Protein AF-A0A316TT87-F1 (afdb_monomer_lite)

Sequence (163 aa):
MKNRELDLHKSSETLHILIHDISGIRYVSDWAEAACVSPEWLRKKMNQIYSKSPSRIIRDVRYKTIVALIMEKGIDISSIEVAIDSGVGTTSDSLYKFLKRYYGITFTELKEKLLKEKHIHDTIRLNELQKYTVFTEYGDIYTEIDDSLYLSNIFKSYLLMAD

Radius of gyration: 19.61 Å; chains: 1; bounding box: 64×29×44 Å

Organism: NCBI:txid2079485

Foldseek 3Di:
DVVVVVLVVLLVVLLVQCLVCLLVDQDLCSSCVSSVHDSVSNQVSCCVPVVDGPVVSSLVSLVVQLLVCLLVVPPPDDLQNSCNRSNQDRDSVSQQCSCCVPPVDHSVVSSVVSNVVSVVVVVVVVVVVVVVVVPDPDDDDDDDDPVVVVVVVVVVVVVVPPD

Structure (mmCIF, N/CA/C/O backbone):
data_AF-A0A316TT87-F1
#
_entry.id   AF-A0A316TT87-F1
#
loop_
_atom_site.group_PDB
_atom_site.id
_atom_site.type_symbol
_atom_site.label_atom_id
_atom_site.label_alt_id
_atom_site.label_comp_id
_atom_site.label_asym_id
_atom_site.label_entity_id
_atom_site.label_seq_id
_atom_site.pdbx_PDB_ins_code
_atom_site.Cartn_x
_atom_site.Cartn_y
_atom_site.Cartn_z
_atom_site.occupancy
_atom_site.B_iso_or_equiv
_atom_site.auth_seq_id
_atom_site.auth_comp_id
_atom_site.auth_asym_id
_atom_site.auth_atom_id
_atom_site.pdbx_PDB_model_num
ATOM 1 N N . MET A 1 1 ? 9.425 16.321 -29.161 1.00 55.03 1 MET A N 1
ATOM 2 C CA . MET A 1 1 ? 8.126 16.118 -28.478 1.00 55.03 1 MET A CA 1
ATOM 3 C C . MET A 1 1 ? 7.732 14.643 -28.388 1.00 55.03 1 MET A C 1
ATOM 5 O O . MET A 1 1 ? 7.509 14.203 -27.272 1.00 55.03 1 MET A O 1
ATOM 9 N N . LYS A 1 2 ?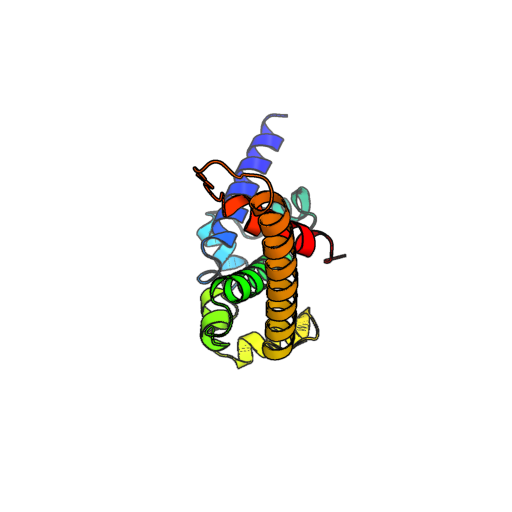 7.796 13.853 -29.474 1.00 61.94 2 LYS A N 1
ATOM 10 C CA . LYS A 1 2 ? 7.432 12.413 -29.493 1.00 61.94 2 LYS A CA 1
ATOM 11 C C . LYS A 1 2 ? 8.032 11.535 -28.373 1.00 61.94 2 LYS A C 1
ATOM 13 O O . LYS A 1 2 ? 7.321 10.732 -27.786 1.00 61.94 2 LYS A O 1
ATOM 18 N N . ASN A 1 3 ? 9.307 11.723 -28.015 1.00 67.38 3 ASN A N 1
ATOM 19 C CA . ASN A 1 3 ? 9.939 10.914 -26.956 1.00 67.38 3 ASN A CA 1
ATOM 20 C C . ASN A 1 3 ? 9.365 11.174 -25.552 1.00 67.38 3 ASN A C 1
ATOM 22 O O . ASN A 1 3 ? 9.345 10.267 -24.731 1.00 67.38 3 ASN A O 1
ATOM 26 N N . ARG A 1 4 ? 8.879 12.393 -25.272 1.00 72.31 4 ARG A N 1
ATOM 27 C CA . ARG A 1 4 ? 8.335 12.748 -23.951 1.00 72.31 4 ARG A CA 1
ATOM 28 C C . ARG A 1 4 ? 6.946 12.150 -23.733 1.00 72.31 4 ARG A C 1
ATOM 30 O O . ARG A 1 4 ? 6.653 11.707 -22.632 1.00 72.31 4 ARG A O 1
ATOM 37 N N . GLU A 1 5 ? 6.120 12.129 -24.775 1.00 75.75 5 GLU A N 1
ATOM 38 C CA . GLU A 1 5 ? 4.795 11.496 -24.745 1.00 75.75 5 GLU A CA 1
ATOM 39 C C . GLU A 1 5 ? 4.911 9.977 -24.596 1.00 75.75 5 GLU A C 1
ATOM 41 O O . GLU A 1 5 ? 4.227 9.393 -23.760 1.00 75.75 5 GLU A O 1
ATOM 46 N N . LEU A 1 6 ? 5.847 9.352 -25.320 1.00 76.50 6 LEU A N 1
ATOM 47 C CA . LEU A 1 6 ? 6.135 7.923 -25.184 1.00 76.50 6 LEU A CA 1
ATOM 48 C C . LEU A 1 6 ? 6.634 7.566 -23.774 1.00 76.50 6 LEU A C 1
ATOM 50 O O . LEU A 1 6 ? 6.190 6.584 -23.182 1.00 76.50 6 LEU A O 1
ATOM 54 N N . ASP A 1 7 ? 7.529 8.383 -23.213 1.00 77.12 7 ASP A N 1
ATOM 55 C CA . ASP A 1 7 ? 8.017 8.208 -21.843 1.00 77.12 7 ASP A CA 1
ATOM 56 C C . ASP A 1 7 ? 6.897 8.357 -20.802 1.00 77.12 7 ASP A C 1
ATOM 58 O O . ASP A 1 7 ? 6.880 7.627 -19.808 1.00 77.12 7 ASP A O 1
ATOM 62 N N . LEU A 1 8 ? 5.964 9.288 -21.021 1.00 79.50 8 LEU A N 1
ATOM 63 C CA . LEU A 1 8 ? 4.812 9.488 -20.145 1.00 79.50 8 LEU A CA 1
ATOM 64 C C . LEU A 1 8 ? 3.861 8.290 -20.202 1.00 79.50 8 LEU A C 1
ATOM 66 O O . LEU A 1 8 ? 3.477 7.787 -19.149 1.00 79.50 8 LEU A O 1
ATOM 70 N N . HIS A 1 9 ? 3.545 7.803 -21.404 1.00 81.38 9 HIS A N 1
ATOM 71 C CA . HIS A 1 9 ? 2.706 6.621 -21.601 1.00 81.38 9 HIS A CA 1
ATOM 72 C C . HIS A 1 9 ? 3.286 5.409 -20.871 1.00 81.38 9 HIS A C 1
ATOM 74 O O . HIS A 1 9 ? 2.638 4.846 -19.993 1.00 81.38 9 HIS A O 1
ATOM 80 N N . LYS A 1 10 ? 4.559 5.088 -21.133 1.00 85.31 10 LYS A N 1
ATOM 81 C CA . LYS A 1 10 ? 5.232 3.948 -20.501 1.00 85.31 10 LYS A CA 1
ATOM 82 C C . LYS A 1 10 ? 5.303 4.072 -18.977 1.00 85.31 10 LYS A C 1
ATOM 84 O O . LYS A 1 10 ? 5.166 3.083 -18.260 1.00 85.31 10 LYS A O 1
ATOM 89 N N . SER A 1 11 ? 5.515 5.281 -18.459 1.00 81.19 11 SER A N 1
ATOM 90 C CA . SER A 1 11 ? 5.528 5.515 -17.008 1.00 81.19 11 SER A CA 1
ATOM 91 C C . SER A 1 11 ? 4.137 5.373 -16.390 1.00 81.19 11 SER A C 1
ATOM 93 O O . SER A 1 11 ? 4.019 4.839 -15.289 1.00 81.19 11 SER A O 1
ATOM 95 N N . SER A 1 12 ? 3.091 5.780 -17.112 1.00 83.12 12 SER A N 1
ATOM 96 C CA . SER A 1 12 ? 1.700 5.579 -16.708 1.00 83.12 12 SER A CA 1
ATOM 97 C C . SER A 1 12 ? 1.333 4.096 -16.671 1.00 83.12 12 SER A C 1
ATOM 99 O O . SER A 1 12 ? 0.777 3.638 -15.679 1.00 83.12 12 SER A O 1
ATOM 101 N N . GLU A 1 13 ? 1.703 3.323 -17.694 1.00 86.38 13 GLU A N 1
ATOM 102 C CA . GLU A 1 13 ? 1.514 1.863 -17.716 1.00 86.38 13 GLU A CA 1
ATOM 103 C C . GLU A 1 13 ? 2.256 1.188 -16.558 1.00 86.38 13 GLU A C 1
ATOM 105 O O . GLU A 1 13 ? 1.705 0.351 -15.850 1.00 86.38 13 GLU A O 1
ATOM 110 N N . THR A 1 14 ? 3.492 1.617 -16.298 1.00 87.06 14 THR A N 1
ATOM 111 C CA . THR A 1 14 ? 4.292 1.116 -15.172 1.00 87.06 14 THR A CA 1
ATOM 112 C C . THR A 1 14 ? 3.608 1.385 -13.826 1.00 87.06 14 THR A C 1
ATOM 114 O O . THR A 1 14 ? 3.608 0.524 -12.946 1.00 87.06 14 THR A O 1
ATOM 117 N N . LEU A 1 15 ? 3.009 2.567 -13.645 1.00 86.56 15 LEU A N 1
ATOM 118 C CA . LEU A 1 15 ? 2.240 2.897 -12.444 1.00 86.56 15 LEU A CA 1
ATOM 119 C C . LEU A 1 15 ? 0.929 2.101 -12.362 1.00 86.56 15 LEU A C 1
ATOM 121 O O . LEU A 1 15 ? 0.545 1.683 -11.274 1.00 86.56 15 LEU A O 1
ATOM 125 N N . HIS A 1 16 ? 0.266 1.865 -13.493 1.00 85.94 16 HIS A N 1
ATOM 126 C CA . HIS A 1 16 ? -0.939 1.043 -13.561 1.00 85.94 16 HIS A CA 1
ATOM 127 C C . HIS A 1 16 ? -0.663 -0.385 -13.075 1.00 85.94 16 HIS A C 1
ATOM 129 O O . HIS A 1 16 ? -1.415 -0.904 -12.256 1.00 85.94 16 HIS A O 1
ATOM 135 N N . ILE A 1 17 ? 0.447 -0.996 -13.502 1.00 87.19 17 ILE A N 1
ATOM 136 C CA . ILE A 1 17 ? 0.875 -2.317 -13.010 1.00 87.19 17 ILE A CA 1
ATOM 137 C C . ILE A 1 17 ? 1.005 -2.305 -11.485 1.00 87.19 17 ILE A C 1
ATOM 139 O O . ILE A 1 17 ? 0.453 -3.172 -10.817 1.00 87.19 17 ILE A O 1
ATOM 143 N N . LEU A 1 18 ? 1.651 -1.279 -10.921 1.00 89.75 18 LEU A N 1
ATOM 144 C CA . LEU A 1 18 ? 1.791 -1.162 -9.471 1.00 89.75 18 LEU A CA 1
ATOM 145 C C . LEU A 1 18 ? 0.445 -1.083 -8.747 1.00 89.75 18 LEU A C 1
ATOM 147 O O . LEU A 1 18 ? 0.299 -1.681 -7.691 1.00 89.75 18 LEU A O 1
ATOM 151 N N . ILE A 1 19 ? -0.510 -0.316 -9.273 1.00 87.06 19 ILE A N 1
ATOM 152 C CA . ILE A 1 19 ? -1.821 -0.128 -8.637 1.00 87.06 19 ILE A CA 1
ATOM 153 C C . ILE A 1 19 ? -2.621 -1.433 -8.642 1.00 87.06 19 ILE A C 1
ATOM 155 O O . ILE A 1 19 ? -3.244 -1.762 -7.635 1.00 87.06 19 ILE A O 1
ATOM 159 N N . HIS A 1 20 ? -2.587 -2.172 -9.751 1.00 86.81 20 HIS A N 1
ATOM 160 C CA . HIS A 1 20 ? -3.375 -3.392 -9.918 1.00 86.81 20 HIS A CA 1
ATOM 161 C C . HIS A 1 20 ? -2.736 -4.638 -9.294 1.00 86.81 20 HIS A C 1
ATOM 163 O O . HIS A 1 20 ? -3.464 -5.567 -8.961 1.00 86.81 20 HIS A O 1
ATOM 169 N N . ASP A 1 21 ? -1.416 -4.647 -9.097 1.00 92.56 21 ASP A N 1
ATOM 170 C CA . ASP A 1 21 ? -0.671 -5.790 -8.546 1.00 92.56 21 ASP A CA 1
ATOM 171 C C . ASP A 1 21 ? 0.079 -5.445 -7.244 1.00 92.56 21 ASP A C 1
ATOM 173 O O . ASP A 1 21 ? 1.109 -6.026 -6.894 1.00 92.56 21 ASP A O 1
ATOM 177 N N . ILE A 1 22 ? -0.414 -4.453 -6.492 1.00 93.19 22 ILE A N 1
ATOM 178 C CA . ILE A 1 22 ? 0.273 -3.962 -5.288 1.00 93.19 22 ILE A CA 1
ATOM 179 C C . ILE A 1 22 ? 0.483 -5.053 -4.226 1.00 93.19 22 ILE A C 1
ATOM 181 O O . ILE A 1 22 ? 1.469 -5.002 -3.489 1.00 93.19 22 ILE A O 1
ATOM 185 N N . SER A 1 23 ? -0.414 -6.041 -4.152 1.00 93.62 23 SER A N 1
ATOM 186 C CA . SER A 1 23 ? -0.327 -7.169 -3.218 1.00 93.62 23 SER A CA 1
ATOM 187 C C . SER A 1 23 ? 0.854 -8.098 -3.531 1.00 93.62 23 SER A C 1
ATOM 189 O O . SER A 1 23 ? 1.477 -8.628 -2.605 1.00 93.62 23 SER A O 1
ATOM 191 N N . GLY A 1 24 ? 1.206 -8.246 -4.813 1.00 93.50 24 GLY A N 1
ATOM 192 C CA . GLY A 1 24 ? 2.354 -9.020 -5.289 1.00 93.50 24 GLY A CA 1
ATOM 193 C C . GLY A 1 24 ? 3.686 -8.267 -5.208 1.00 93.50 24 GLY A C 1
ATOM 194 O O . GLY A 1 24 ? 4.739 -8.880 -5.030 1.00 93.50 24 GLY A O 1
ATOM 195 N N . ILE A 1 25 ? 3.659 -6.934 -5.267 1.00 94.12 25 ILE A N 1
ATOM 196 C CA . ILE A 1 25 ? 4.860 -6.093 -5.341 1.00 94.12 25 ILE A CA 1
ATOM 197 C C . ILE A 1 25 ? 5.348 -5.695 -3.939 1.00 94.12 25 ILE A C 1
ATOM 199 O O . ILE A 1 25 ? 4.822 -4.777 -3.295 1.00 94.12 25 ILE A O 1
ATOM 203 N N . ARG A 1 26 ? 6.424 -6.334 -3.455 1.00 91.00 26 ARG A N 1
ATOM 204 C CA . ARG A 1 26 ? 7.007 -6.044 -2.129 1.00 91.00 26 ARG A CA 1
ATOM 205 C C . ARG A 1 26 ? 8.074 -4.961 -2.181 1.00 91.00 26 ARG A C 1
ATOM 207 O O . ARG A 1 26 ? 8.116 -4.103 -1.288 1.00 91.00 26 ARG A O 1
ATOM 214 N N . TYR A 1 27 ? 8.896 -4.971 -3.221 1.00 93.31 27 TYR A N 1
ATOM 215 C CA . TYR A 1 27 ? 10.050 -4.097 -3.384 1.00 93.31 27 TYR A CA 1
ATOM 216 C C . TYR A 1 27 ? 10.055 -3.385 -4.741 1.00 93.31 27 TYR A C 1
ATOM 218 O O . TYR A 1 27 ? 9.318 -3.714 -5.665 1.00 93.31 27 TYR A O 1
ATOM 226 N N . VAL A 1 28 ? 10.929 -2.382 -4.868 1.00 95.50 28 VAL A N 1
ATOM 227 C CA . VAL A 1 28 ? 11.131 -1.649 -6.131 1.00 95.50 28 VAL A CA 1
ATOM 228 C C . VAL A 1 28 ? 11.667 -2.569 -7.237 1.00 95.50 28 VAL A C 1
ATOM 230 O O . VAL A 1 28 ? 11.379 -2.328 -8.404 1.00 95.50 28 VAL A O 1
ATOM 233 N N . SER A 1 29 ? 12.427 -3.611 -6.881 1.00 96.44 29 SER A N 1
ATOM 234 C CA . SER A 1 29 ? 12.881 -4.650 -7.814 1.00 96.44 29 SER A CA 1
ATOM 235 C C . SER A 1 29 ? 11.709 -5.381 -8.452 1.00 96.44 29 SER A C 1
ATOM 237 O O . SER A 1 29 ? 11.654 -5.462 -9.671 1.00 96.44 29 SER A O 1
ATOM 239 N N . ASP A 1 30 ? 10.756 -5.820 -7.635 1.00 96.44 30 ASP A N 1
ATOM 240 C CA . ASP A 1 30 ? 9.594 -6.596 -8.071 1.00 96.44 30 ASP A CA 1
ATOM 241 C C . ASP A 1 30 ? 8.717 -5.740 -8.988 1.00 96.44 30 ASP A C 1
ATOM 243 O O . ASP A 1 30 ? 8.245 -6.195 -10.023 1.00 96.44 30 ASP A O 1
ATOM 247 N N . TRP A 1 31 ? 8.575 -4.450 -8.659 1.00 96.94 31 TRP A N 1
ATOM 248 C CA . TRP A 1 31 ? 7.887 -3.502 -9.530 1.00 96.94 31 TRP A CA 1
ATOM 249 C C . TRP A 1 31 ? 8.597 -3.337 -10.882 1.00 96.94 31 TRP A C 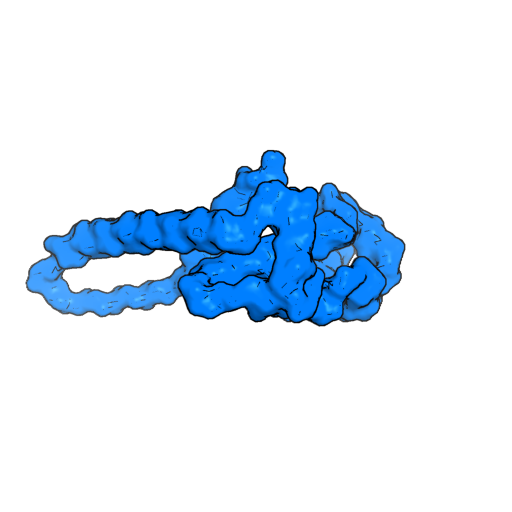1
ATOM 251 O O . TRP A 1 31 ? 7.955 -3.344 -11.931 1.00 96.94 31 TRP A O 1
ATOM 261 N N . ALA A 1 32 ? 9.923 -3.179 -10.873 1.00 96.75 32 ALA A N 1
ATOM 262 C CA . ALA A 1 32 ? 10.700 -3.033 -12.100 1.00 96.75 32 ALA A CA 1
ATOM 263 C C . ALA A 1 32 ? 10.604 -4.290 -12.981 1.00 96.75 32 ALA A C 1
ATOM 265 O O . ALA A 1 32 ? 10.440 -4.174 -14.196 1.00 96.75 32 ALA A O 1
ATOM 266 N N . GLU A 1 33 ? 10.645 -5.470 -12.362 1.00 97.00 33 GLU A N 1
ATOM 267 C CA . GLU A 1 33 ? 10.467 -6.763 -13.018 1.00 97.00 33 GLU A CA 1
ATOM 268 C C . GLU A 1 33 ? 9.071 -6.895 -13.637 1.00 97.00 33 GLU A C 1
ATOM 270 O O . GLU A 1 33 ? 8.965 -7.107 -14.845 1.00 97.00 33 GLU A O 1
ATOM 275 N N . ALA A 1 34 ? 8.011 -6.658 -12.858 1.00 94.81 34 ALA A N 1
ATOM 276 C CA . ALA A 1 34 ? 6.627 -6.713 -13.332 1.00 94.81 34 ALA A CA 1
ATOM 277 C C . ALA A 1 34 ? 6.366 -5.750 -14.504 1.00 94.81 34 ALA A C 1
ATOM 279 O O . ALA A 1 34 ? 5.627 -6.071 -15.432 1.00 94.81 34 ALA A O 1
ATOM 280 N N . ALA A 1 35 ? 7.013 -4.583 -14.503 1.00 93.06 35 ALA A N 1
ATOM 281 C CA . ALA A 1 35 ? 6.910 -3.604 -15.581 1.00 93.06 35 ALA A CA 1
ATOM 282 C C . ALA A 1 35 ? 7.912 -3.814 -16.732 1.00 93.06 35 ALA A C 1
ATOM 284 O O . ALA A 1 35 ? 7.934 -3.014 -17.670 1.00 93.06 35 ALA A O 1
ATOM 285 N N . CYS A 1 36 ? 8.745 -4.861 -16.685 1.00 95.25 36 CYS A N 1
ATOM 286 C CA . CYS A 1 36 ? 9.777 -5.151 -17.686 1.00 95.25 36 CYS A CA 1
ATOM 287 C C . CYS A 1 36 ? 10.707 -3.949 -17.958 1.00 95.25 36 CYS A C 1
ATOM 289 O O . CYS A 1 36 ? 11.024 -3.605 -19.103 1.00 95.25 36 CYS A O 1
ATOM 291 N N . VAL A 1 37 ? 11.146 -3.278 -16.890 1.00 95.00 37 VAL A N 1
ATOM 292 C CA . VAL A 1 37 ? 12.078 -2.143 -16.933 1.00 95.00 37 VAL A CA 1
ATOM 293 C C . VAL A 1 37 ? 13.236 -2.351 -15.966 1.00 95.00 37 VAL A C 1
ATOM 295 O O . VAL A 1 37 ? 13.164 -3.134 -15.026 1.00 95.00 37 VAL A O 1
ATOM 298 N N . SER A 1 38 ? 14.331 -1.617 -16.165 1.00 96.31 38 SER A N 1
ATOM 299 C CA . SER A 1 38 ? 15.410 -1.630 -15.180 1.00 96.31 38 SER A CA 1
ATOM 300 C C . SER A 1 38 ? 15.037 -0.794 -13.943 1.00 96.31 38 SER A C 1
ATOM 302 O O . SER A 1 38 ? 14.373 0.242 -14.077 1.00 96.31 38 SER A O 1
ATOM 304 N N . PRO A 1 39 ? 15.519 -1.159 -12.738 1.00 95.00 39 PRO A N 1
ATOM 305 C CA . PRO A 1 39 ? 15.320 -0.353 -11.530 1.00 95.00 39 PRO A CA 1
ATOM 306 C C . PRO A 1 39 ? 15.822 1.092 -11.672 1.00 95.00 39 PRO A C 1
ATOM 308 O O . PRO A 1 39 ? 15.218 2.024 -11.139 1.00 95.00 39 PRO A O 1
ATOM 311 N N . GLU A 1 40 ? 16.903 1.295 -12.430 1.00 96.12 40 GLU A N 1
ATOM 312 C CA . GLU A 1 40 ? 17.457 2.623 -12.703 1.00 96.12 40 GLU A CA 1
ATOM 313 C C . GLU A 1 40 ? 16.533 3.455 -13.602 1.00 96.12 40 GLU A C 1
ATOM 315 O O . GLU A 1 40 ? 16.288 4.634 -13.328 1.00 96.12 40 GLU A O 1
ATOM 320 N N . TRP A 1 41 ? 15.953 2.839 -14.641 1.00 95.00 41 TRP A N 1
ATOM 321 C CA . TRP A 1 41 ? 14.948 3.498 -15.474 1.00 95.00 41 TRP A CA 1
ATOM 322 C C . TRP A 1 41 ? 13.741 3.909 -14.632 1.00 95.00 41 TRP A C 1
ATOM 324 O O . TRP A 1 41 ? 13.325 5.067 -14.689 1.00 95.00 41 TRP A O 1
ATOM 334 N N . LEU A 1 42 ? 13.242 2.995 -13.795 1.00 94.31 42 LEU A N 1
ATOM 335 C CA . LEU A 1 42 ? 12.104 3.233 -12.912 1.00 94.31 42 LEU A CA 1
ATOM 336 C C . LEU A 1 42 ? 12.380 4.409 -11.969 1.00 94.31 42 LEU A C 1
ATOM 338 O O . LEU A 1 42 ? 11.595 5.352 -11.901 1.00 94.31 42 LEU A O 1
ATOM 342 N N . ARG A 1 43 ? 13.538 4.414 -11.300 1.00 95.25 43 ARG A N 1
ATOM 343 C CA . ARG A 1 43 ? 13.955 5.515 -10.422 1.00 95.25 43 ARG A CA 1
ATOM 344 C C . ARG A 1 43 ? 14.002 6.848 -11.158 1.00 95.25 43 ARG A C 1
ATOM 346 O O . ARG A 1 43 ? 13.457 7.834 -10.660 1.00 95.25 43 ARG A O 1
ATOM 353 N N . LYS A 1 44 ? 14.645 6.886 -12.326 1.00 94.12 44 LYS A N 1
ATOM 354 C CA . LYS A 1 44 ? 14.802 8.108 -13.116 1.00 94.12 44 LYS A CA 1
ATOM 355 C C . LYS A 1 44 ? 13.453 8.642 -13.588 1.00 94.12 44 LYS A C 1
ATOM 357 O O . LYS A 1 44 ? 13.172 9.821 -13.387 1.00 94.12 44 LYS A O 1
ATOM 362 N N . LYS A 1 45 ? 12.616 7.796 -14.189 1.00 91.62 45 LYS A N 1
ATOM 363 C CA . LYS A 1 45 ? 11.340 8.221 -14.776 1.00 91.62 45 LYS A CA 1
ATOM 364 C C . LYS A 1 45 ? 10.306 8.601 -13.734 1.00 91.62 45 LYS A C 1
ATOM 366 O O . LYS A 1 45 ? 9.681 9.648 -13.876 1.00 91.62 45 LYS A O 1
ATOM 371 N N . MET A 1 46 ? 10.193 7.831 -12.654 1.00 88.44 46 MET A N 1
ATOM 372 C CA . MET A 1 46 ? 9.256 8.151 -11.580 1.00 88.44 46 MET A CA 1
ATOM 373 C C . MET A 1 46 ? 9.595 9.481 -10.904 1.00 88.44 46 MET A C 1
ATOM 375 O O . MET A 1 46 ? 8.704 10.291 -10.656 1.00 88.44 46 MET A O 1
ATOM 379 N N . ASN A 1 47 ? 10.885 9.757 -10.696 1.00 89.38 47 ASN A N 1
ATOM 380 C CA . ASN A 1 47 ? 11.313 11.041 -10.152 1.00 89.38 47 ASN A CA 1
ATOM 381 C C . ASN A 1 47 ? 11.066 12.198 -11.136 1.00 89.38 47 ASN A C 1
ATOM 383 O O . ASN A 1 47 ? 10.614 13.260 -10.735 1.00 89.38 47 ASN A O 1
ATOM 387 N N . GLN A 1 48 ? 11.320 11.995 -12.431 1.00 88.44 48 GLN A N 1
ATOM 388 C CA . GLN A 1 48 ? 11.114 13.033 -13.447 1.00 88.44 48 GLN A CA 1
ATOM 389 C C . GLN A 1 48 ? 9.640 13.393 -13.674 1.00 88.44 48 GLN A C 1
ATOM 391 O O . GLN A 1 48 ? 9.344 14.552 -13.948 1.00 88.44 48 GLN A O 1
ATOM 396 N N . ILE A 1 49 ? 8.734 12.413 -13.617 1.00 84.88 49 ILE A N 1
ATOM 397 C CA . ILE A 1 49 ? 7.319 12.599 -13.977 1.00 84.88 49 ILE A CA 1
ATOM 398 C C . ILE A 1 49 ? 6.455 12.876 -12.748 1.00 84.88 49 ILE A C 1
ATOM 400 O O . ILE A 1 49 ? 5.586 13.741 -12.801 1.00 84.88 49 ILE A O 1
ATOM 404 N N . TYR A 1 50 ? 6.693 12.162 -11.646 1.00 82.50 50 TYR A N 1
ATOM 405 C CA . TYR A 1 50 ? 5.857 12.229 -10.445 1.00 82.50 50 TYR A CA 1
ATOM 406 C C . TYR A 1 50 ? 6.544 12.919 -9.265 1.00 82.50 50 TYR A C 1
ATOM 408 O O . TYR A 1 50 ? 5.955 12.985 -8.188 1.00 82.50 50 TYR A O 1
ATOM 416 N N . SER A 1 51 ? 7.785 13.396 -9.429 1.00 90.50 51 SER A N 1
ATOM 417 C CA . SER A 1 51 ? 8.573 14.045 -8.367 1.00 90.50 51 SER A CA 1
ATOM 418 C C . SER A 1 51 ? 8.698 13.198 -7.093 1.00 90.50 51 SER A C 1
ATOM 420 O O . SER A 1 51 ? 8.799 13.716 -5.980 1.00 90.50 51 SER A O 1
ATOM 422 N N . LYS A 1 52 ? 8.657 11.867 -7.238 1.00 88.62 52 LYS A N 1
ATOM 423 C CA . LYS A 1 52 ? 8.677 10.908 -6.128 1.00 88.62 52 LYS A CA 1
ATOM 424 C C . LYS A 1 52 ? 9.640 9.766 -6.418 1.00 88.62 52 LYS A C 1
ATOM 426 O O . LYS A 1 52 ? 9.754 9.284 -7.544 1.00 88.62 52 LYS A O 1
ATOM 431 N N . SER A 1 53 ? 10.318 9.294 -5.372 1.00 95.00 53 SER A N 1
ATOM 432 C CA . SER A 1 53 ? 11.090 8.057 -5.461 1.00 95.00 53 SER A CA 1
ATOM 433 C C . SER A 1 53 ? 10.149 6.853 -5.606 1.00 95.00 53 SER A C 1
ATOM 435 O O . SER A 1 53 ? 9.061 6.863 -5.023 1.00 95.00 53 SER A O 1
ATOM 437 N N . PRO A 1 54 ? 10.567 5.772 -6.290 1.00 93.69 54 PRO A N 1
ATOM 438 C CA . PRO A 1 54 ? 9.741 4.572 -6.417 1.00 93.69 54 PRO A CA 1
ATOM 439 C C . PRO A 1 54 ? 9.267 4.002 -5.074 1.00 93.69 54 PRO A C 1
ATOM 441 O O . PRO A 1 54 ? 8.109 3.632 -4.928 1.00 93.69 54 PRO A O 1
ATOM 444 N N . SER A 1 55 ? 10.124 4.014 -4.049 1.00 95.56 55 SER A N 1
ATOM 445 C CA . SER A 1 55 ? 9.763 3.555 -2.702 1.00 95.56 55 SER A CA 1
ATOM 446 C C . SER A 1 55 ? 8.692 4.419 -2.027 1.00 95.56 55 SER A C 1
ATOM 448 O O . SER A 1 55 ? 7.888 3.899 -1.252 1.00 95.56 55 SER A O 1
ATOM 450 N N . ARG A 1 56 ? 8.659 5.729 -2.313 1.00 94.00 56 ARG A N 1
ATOM 451 C CA . ARG A 1 56 ? 7.583 6.618 -1.859 1.00 94.00 56 ARG A CA 1
ATOM 452 C C . ARG A 1 56 ? 6.291 6.340 -2.622 1.00 94.00 56 ARG A C 1
ATOM 454 O O . ARG A 1 56 ? 5.246 6.291 -1.995 1.00 94.00 56 ARG A O 1
ATOM 461 N N . ILE A 1 57 ? 6.363 6.093 -3.930 1.00 93.31 57 ILE A N 1
ATOM 462 C CA . ILE A 1 57 ? 5.179 5.758 -4.736 1.00 93.31 57 ILE A CA 1
ATOM 463 C C . ILE A 1 57 ? 4.544 4.453 -4.255 1.00 93.31 57 ILE A C 1
ATOM 465 O O . ILE A 1 57 ? 3.347 4.446 -3.999 1.00 93.31 57 ILE A O 1
ATOM 469 N N . ILE A 1 58 ? 5.329 3.388 -4.054 1.00 95.06 58 ILE A N 1
ATOM 470 C CA . ILE A 1 58 ? 4.820 2.121 -3.501 1.00 95.06 58 ILE A CA 1
ATOM 471 C C . ILE A 1 58 ? 4.091 2.384 -2.183 1.00 95.06 58 ILE A C 1
ATOM 473 O O . ILE A 1 58 ? 2.953 1.967 -2.017 1.00 95.06 58 ILE A O 1
ATOM 477 N N . ARG A 1 59 ? 4.708 3.131 -1.261 1.00 95.56 59 ARG A N 1
ATOM 478 C CA . ARG A 1 59 ? 4.085 3.483 0.022 1.00 95.56 59 ARG A CA 1
ATOM 479 C C . ARG A 1 59 ? 2.750 4.208 -0.157 1.00 95.56 59 ARG A C 1
ATOM 481 O O . ARG A 1 59 ? 1.780 3.834 0.495 1.00 95.56 59 ARG A O 1
ATOM 488 N N . ASP A 1 60 ? 2.706 5.210 -1.030 1.00 92.75 60 ASP A N 1
ATOM 489 C CA . ASP A 1 60 ? 1.495 5.986 -1.298 1.00 92.75 60 ASP A CA 1
ATOM 490 C C . ASP A 1 60 ? 0.389 5.100 -1.889 1.00 92.75 60 ASP A C 1
ATOM 492 O O . ASP A 1 60 ? -0.764 5.214 -1.479 1.00 92.75 60 ASP A O 1
ATOM 496 N N . VAL A 1 61 ? 0.729 4.200 -2.818 1.00 92.19 61 VAL A N 1
ATOM 497 C CA . VAL A 1 61 ? -0.225 3.239 -3.392 1.00 92.19 61 VAL A CA 1
ATOM 498 C C . VAL A 1 61 ? -0.744 2.301 -2.306 1.00 92.19 61 VAL A C 1
ATOM 500 O O . VAL A 1 61 ? -1.954 2.205 -2.149 1.00 92.19 61 VAL A O 1
ATOM 503 N N . ARG A 1 62 ? 0.128 1.708 -1.479 1.00 96.19 62 ARG A N 1
ATOM 504 C CA . ARG A 1 62 ? -0.301 0.835 -0.369 1.00 96.19 62 ARG A CA 1
ATOM 505 C C . ARG A 1 62 ? -1.257 1.539 0.582 1.00 96.19 62 ARG A C 1
ATOM 507 O O . ARG A 1 62 ? -2.289 0.982 0.933 1.00 96.19 62 ARG A O 1
ATOM 514 N N . TYR A 1 63 ? -0.942 2.770 0.978 1.00 96.19 63 TYR A N 1
ATOM 515 C CA . TYR A 1 63 ? -1.825 3.543 1.848 1.00 96.19 63 TYR A CA 1
ATOM 516 C C . TYR A 1 63 ? -3.185 3.812 1.198 1.00 96.19 63 TYR A C 1
ATOM 518 O O . TYR A 1 63 ? -4.216 3.627 1.839 1.00 96.19 63 TYR A O 1
ATOM 526 N N . LYS A 1 64 ? -3.207 4.178 -0.087 1.00 90.94 64 LYS A N 1
ATOM 527 C CA . LYS A 1 64 ? -4.461 4.354 -0.831 1.00 90.94 64 LYS A CA 1
ATOM 528 C C . LYS A 1 64 ? -5.268 3.062 -0.911 1.00 90.94 64 LYS A C 1
ATOM 530 O O . LYS A 1 64 ? -6.475 3.110 -0.707 1.00 90.94 64 LYS A O 1
ATOM 535 N N . THR A 1 65 ? -4.617 1.926 -1.142 1.00 93.44 65 THR A N 1
ATOM 536 C CA . THR A 1 65 ? -5.273 0.614 -1.151 1.00 93.44 65 THR A CA 1
ATOM 537 C C . THR A 1 65 ? -5.850 0.273 0.222 1.00 93.44 65 THR A C 1
ATOM 539 O O . THR A 1 65 ? -6.992 -0.159 0.298 1.00 93.44 65 THR A O 1
ATOM 542 N N . ILE A 1 66 ? -5.128 0.544 1.318 1.00 96.12 66 ILE A N 1
ATOM 543 C CA . ILE A 1 66 ? -5.644 0.376 2.690 1.00 96.12 66 ILE A CA 1
ATOM 544 C C . ILE A 1 66 ? -6.933 1.177 2.892 1.00 96.12 66 ILE A C 1
ATOM 546 O O . ILE A 1 66 ? -7.928 0.633 3.367 1.00 96.12 66 ILE A O 1
ATOM 550 N N . VAL A 1 67 ? -6.921 2.463 2.531 1.00 94.81 67 VAL A N 1
ATOM 551 C CA . VAL A 1 67 ? -8.095 3.338 2.660 1.00 94.81 67 VAL A CA 1
ATOM 552 C C . VAL A 1 67 ? -9.255 2.809 1.817 1.00 94.81 67 VAL A C 1
ATOM 554 O O . VAL A 1 67 ? -10.368 2.704 2.326 1.00 94.81 67 VAL A O 1
ATOM 557 N N . ALA A 1 68 ? -8.995 2.427 0.564 1.00 88.38 68 ALA A N 1
ATOM 558 C CA . ALA A 1 68 ? -10.006 1.888 -0.342 1.00 88.38 68 ALA A CA 1
ATOM 559 C C . ALA A 1 68 ? -10.674 0.629 0.228 1.00 88.38 68 ALA A C 1
ATOM 561 O O . ALA A 1 68 ? -11.897 0.580 0.326 1.00 88.38 68 ALA A O 1
ATOM 562 N N . LEU A 1 69 ? -9.875 -0.332 0.701 1.00 92.50 69 LEU A N 1
ATOM 563 C CA . LEU A 1 69 ? -10.365 -1.573 1.303 1.00 92.50 69 LEU A CA 1
ATOM 564 C C . LEU A 1 69 ? -11.239 -1.309 2.533 1.00 92.50 69 LEU A C 1
ATOM 566 O O . LEU A 1 69 ? -12.273 -1.951 2.700 1.00 92.50 69 LEU A O 1
ATOM 570 N N . ILE A 1 70 ? -10.851 -0.353 3.385 1.00 93.88 70 ILE A N 1
ATOM 571 C CA . ILE A 1 70 ? -11.650 0.030 4.556 1.00 93.88 70 ILE A CA 1
ATOM 572 C C . ILE A 1 70 ? -12.976 0.669 4.136 1.00 93.88 70 ILE A C 1
ATOM 574 O O . ILE A 1 70 ? -14.020 0.354 4.705 1.00 93.88 70 ILE A O 1
ATOM 578 N N . MET A 1 71 ? -12.950 1.558 3.145 1.00 88.00 71 MET A N 1
ATOM 579 C CA . MET A 1 71 ? -14.147 2.257 2.673 1.00 88.00 71 MET A CA 1
ATOM 580 C C . MET A 1 71 ? -15.134 1.322 1.967 1.00 88.00 71 MET A C 1
ATOM 582 O O . MET A 1 71 ? -16.346 1.490 2.125 1.00 88.00 71 MET A O 1
ATOM 586 N N . GLU A 1 72 ? -14.628 0.341 1.222 1.00 88.06 72 GLU A N 1
ATOM 587 C CA . GLU A 1 72 ? -15.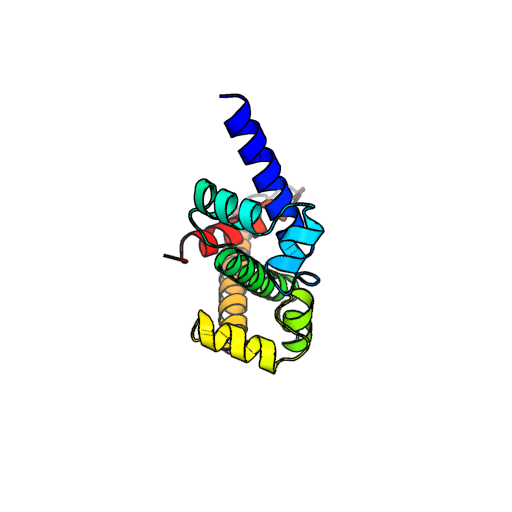422 -0.652 0.498 1.00 88.06 72 GLU A CA 1
ATOM 588 C C . GLU A 1 72 ? -16.034 -1.686 1.451 1.00 88.06 72 GLU A C 1
ATOM 590 O O . GLU A 1 72 ? -17.254 -1.822 1.513 1.00 88.06 72 GLU A O 1
ATOM 595 N N . LYS A 1 73 ? -15.199 -2.367 2.245 1.00 89.00 73 LYS A N 1
ATOM 596 C CA . LYS A 1 73 ? -15.614 -3.494 3.099 1.00 89.00 73 LYS A CA 1
ATOM 597 C C . LYS A 1 73 ? -16.114 -3.068 4.487 1.00 89.00 73 LYS A C 1
ATOM 599 O O . LYS A 1 73 ? -16.680 -3.871 5.222 1.00 89.00 73 LYS A O 1
ATOM 604 N N . GLY A 1 74 ? -15.931 -1.808 4.872 1.00 88.88 74 GLY A N 1
ATOM 605 C CA . GLY A 1 74 ? -16.589 -1.227 6.037 1.00 88.88 74 GLY A CA 1
ATOM 606 C C . GLY A 1 74 ? -16.132 -1.805 7.383 1.00 88.88 74 GLY A C 1
ATOM 607 O O . GLY A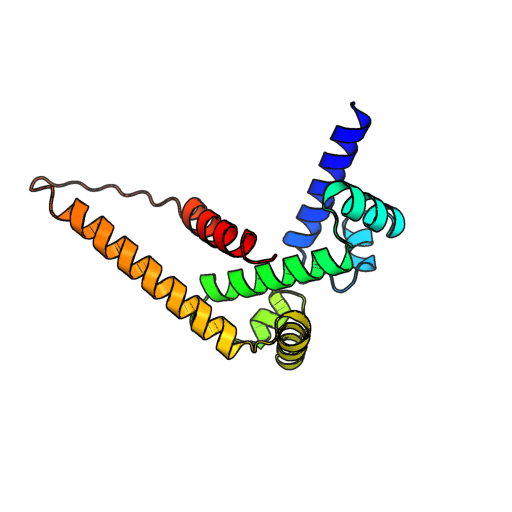 1 74 ? -14.943 -1.865 7.692 1.00 88.88 74 GLY A O 1
ATOM 608 N N . ILE A 1 75 ? -17.093 -2.187 8.230 1.00 88.56 75 ILE A N 1
ATOM 609 C CA . ILE A 1 75 ? -16.841 -2.696 9.590 1.00 88.56 75 ILE A CA 1
ATOM 610 C C . ILE A 1 75 ? -16.254 -4.113 9.565 1.00 88.56 75 ILE A C 1
ATOM 612 O O . ILE A 1 75 ? -15.508 -4.466 10.479 1.00 88.56 75 ILE A O 1
ATOM 616 N N . ASP A 1 76 ? -16.480 -4.885 8.507 1.00 92.12 76 ASP A N 1
ATOM 617 C CA . ASP A 1 76 ? -16.162 -6.317 8.499 1.00 92.12 76 ASP A CA 1
ATOM 618 C C . ASP A 1 76 ? -14.702 -6.618 8.148 1.00 92.12 76 ASP A C 1
ATOM 620 O O . ASP A 1 76 ? -14.179 -7.673 8.496 1.00 92.12 76 ASP A O 1
ATOM 624 N N . ILE A 1 77 ? -13.999 -5.670 7.525 1.00 95.50 77 ILE A N 1
ATOM 625 C CA . ILE A 1 77 ? -12.606 -5.871 7.123 1.00 95.50 77 ILE A CA 1
ATOM 626 C C . ILE A 1 77 ? -11.667 -6.026 8.328 1.00 95.50 77 ILE A C 1
ATOM 628 O O . ILE A 1 77 ? -11.578 -5.149 9.204 1.00 95.50 77 ILE A O 1
ATOM 632 N N . SER A 1 78 ? -10.903 -7.117 8.344 1.00 97.19 78 SER A N 1
ATOM 633 C CA . SER A 1 78 ? -9.868 -7.356 9.347 1.00 97.19 78 SER A CA 1
ATOM 634 C C . SER A 1 78 ? -8.533 -6.692 8.985 1.00 97.19 78 SER A C 1
ATOM 636 O O . SER A 1 78 ? -8.207 -6.445 7.824 1.00 97.19 78 SER A O 1
ATOM 638 N N . SER A 1 79 ? -7.700 -6.433 9.997 1.00 96.88 79 SER A N 1
ATOM 639 C CA . SER A 1 79 ? -6.355 -5.874 9.790 1.00 96.88 79 SER A CA 1
ATOM 640 C C . SER A 1 79 ? -5.417 -6.814 9.024 1.00 96.88 79 SER A C 1
ATOM 642 O O . SER A 1 79 ? -4.484 -6.343 8.377 1.00 96.88 79 SER A O 1
ATOM 644 N N . ILE A 1 80 ? -5.647 -8.131 9.091 1.00 97.94 80 ILE A N 1
ATOM 645 C CA . ILE A 1 80 ? -4.853 -9.134 8.369 1.00 97.94 80 ILE A CA 1
ATOM 646 C C . ILE A 1 80 ? -5.170 -9.072 6.877 1.00 97.94 80 ILE A C 1
ATOM 648 O O . ILE A 1 80 ? -4.248 -8.968 6.073 1.00 97.94 80 ILE A O 1
ATOM 652 N N . GLU A 1 81 ? -6.455 -9.077 6.515 1.00 97.00 81 GLU A N 1
ATOM 653 C CA . GLU A 1 81 ? -6.886 -8.961 5.117 1.00 97.00 81 GLU A CA 1
ATOM 654 C C . GLU A 1 81 ? -6.351 -7.675 4.486 1.00 97.00 81 GLU A C 1
ATOM 656 O O . GLU A 1 81 ? -5.758 -7.717 3.415 1.00 97.00 81 GLU A O 1
ATOM 661 N N . VAL A 1 82 ? -6.439 -6.543 5.195 1.00 97.31 82 VAL A N 1
ATOM 662 C CA . VAL A 1 82 ? -5.872 -5.275 4.711 1.00 97.31 82 VAL A CA 1
ATOM 663 C C . VAL A 1 82 ? -4.367 -5.367 4.510 1.00 97.31 82 VAL A C 1
ATOM 665 O O . VAL A 1 82 ? -3.861 -4.838 3.523 1.00 97.31 82 VAL A O 1
ATOM 668 N N . ALA A 1 83 ? -3.630 -6.013 5.418 1.00 97.44 83 ALA A N 1
ATOM 669 C CA . ALA A 1 83 ? -2.184 -6.161 5.274 1.00 97.44 83 ALA A CA 1
ATOM 670 C C . ALA A 1 83 ? -1.817 -6.913 3.985 1.00 97.44 83 ALA A C 1
ATOM 672 O O . ALA A 1 83 ? -0.906 -6.477 3.272 1.00 97.44 83 ALA A O 1
ATOM 673 N N . ILE A 1 84 ? -2.547 -7.997 3.701 1.00 96.81 84 ILE A N 1
ATOM 674 C CA . ILE A 1 84 ? -2.342 -8.874 2.545 1.00 96.81 84 ILE A CA 1
ATOM 675 C C . ILE A 1 84 ? -2.736 -8.151 1.257 1.00 96.81 84 ILE A C 1
ATOM 677 O O . ILE A 1 84 ? -1.900 -7.980 0.370 1.00 96.81 84 ILE A O 1
ATOM 681 N N . ASP A 1 85 ? -3.972 -7.658 1.186 1.00 95.38 85 ASP A N 1
ATOM 682 C CA . ASP A 1 85 ? -4.548 -7.068 -0.025 1.00 95.38 85 ASP A CA 1
ATOM 683 C C . ASP A 1 85 ? -3.840 -5.757 -0.416 1.00 95.38 85 ASP A C 1
ATOM 685 O O . ASP A 1 85 ? -3.735 -5.422 -1.593 1.00 95.38 85 ASP A O 1
ATOM 689 N N . SER A 1 86 ? -3.290 -5.020 0.558 1.00 95.06 86 SER A N 1
ATOM 690 C CA . SER A 1 86 ? -2.488 -3.815 0.294 1.00 95.06 86 SER A CA 1
ATOM 691 C C . SER A 1 86 ? -1.003 -4.084 0.036 1.00 95.06 86 SER A C 1
ATOM 693 O O . SER A 1 86 ? -0.247 -3.137 -0.181 1.00 95.06 86 SER A O 1
ATOM 695 N N . GLY A 1 87 ? -0.543 -5.337 0.102 1.00 95.56 87 GLY A N 1
ATOM 696 C CA . GLY A 1 87 ? 0.865 -5.693 -0.112 1.00 95.56 87 GLY A CA 1
ATOM 697 C C . GLY A 1 87 ? 1.824 -5.189 0.970 1.00 95.56 87 GLY A C 1
ATOM 698 O O . GLY A 1 87 ? 3.036 -5.111 0.753 1.00 95.56 87 GLY A O 1
ATOM 699 N N . VAL A 1 88 ? 1.314 -4.810 2.146 1.00 95.44 88 VAL A N 1
ATOM 700 C CA . VAL A 1 88 ? 2.142 -4.362 3.277 1.00 95.44 88 VAL A CA 1
ATOM 701 C C . VAL A 1 88 ? 2.806 -5.540 3.990 1.00 95.44 88 VAL A C 1
ATOM 703 O O . VAL A 1 88 ? 3.918 -5.401 4.503 1.00 95.44 88 VAL A O 1
ATOM 706 N N . GLY A 1 89 ? 2.150 -6.698 4.023 1.00 94.75 89 GLY A N 1
ATOM 707 C CA . GLY A 1 89 ? 2.677 -7.911 4.635 1.00 94.75 89 GLY A CA 1
ATOM 708 C C . GLY A 1 89 ? 1.593 -8.964 4.820 1.00 94.75 89 GLY A C 1
ATOM 709 O O . GLY A 1 89 ? 0.510 -8.858 4.268 1.00 94.75 89 GLY A O 1
ATOM 710 N N . THR A 1 90 ? 1.876 -9.989 5.616 1.00 95.38 90 THR A N 1
ATOM 711 C CA . THR 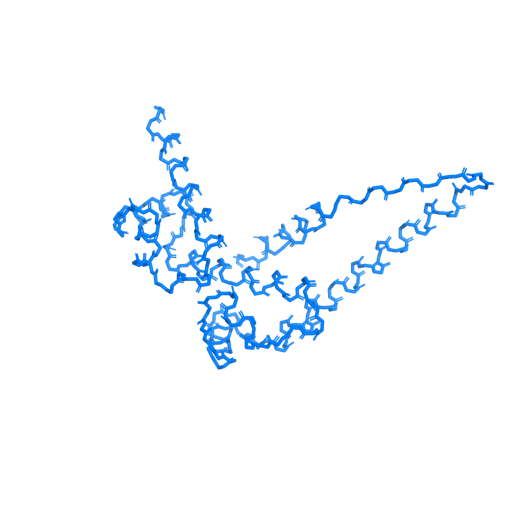A 1 90 ? 0.937 -11.101 5.849 1.00 95.38 90 THR A CA 1
ATOM 712 C C . THR A 1 90 ? 0.339 -11.099 7.254 1.00 95.38 90 THR A C 1
ATOM 714 O O . THR A 1 90 ? -0.335 -12.049 7.639 1.00 95.38 90 THR A O 1
ATOM 717 N N . THR A 1 91 ? 0.621 -10.069 8.060 1.00 97.44 91 THR A N 1
ATOM 718 C CA . THR A 1 91 ? 0.206 -9.998 9.467 1.00 97.44 91 THR A CA 1
ATOM 719 C C . THR A 1 91 ? -0.306 -8.609 9.838 1.00 97.44 91 THR A C 1
ATOM 721 O O . THR A 1 91 ? 0.121 -7.597 9.273 1.00 97.44 91 THR A O 1
ATOM 724 N N . SER A 1 92 ? -1.158 -8.546 10.864 1.00 96.88 92 SER A N 1
ATOM 725 C CA . SER A 1 92 ? -1.606 -7.281 11.462 1.00 96.88 92 SER A CA 1
ATOM 726 C C . SER A 1 92 ? -0.449 -6.425 11.982 1.00 96.88 92 SER A C 1
ATOM 728 O O . SER A 1 92 ? -0.523 -5.201 11.927 1.00 96.88 92 SER A O 1
ATOM 730 N N . ASP A 1 93 ? 0.634 -7.046 12.463 1.00 97.81 93 ASP A N 1
ATOM 731 C CA . ASP A 1 93 ? 1.821 -6.333 12.949 1.00 97.81 93 ASP A CA 1
ATOM 732 C C . ASP A 1 93 ? 2.558 -5.608 11.812 1.00 97.81 93 ASP A C 1
ATOM 734 O O . ASP A 1 93 ? 3.006 -4.474 11.988 1.00 97.81 93 ASP A O 1
ATOM 738 N N . SER A 1 94 ? 2.627 -6.203 10.613 1.00 97.44 94 SER A N 1
ATOM 739 C CA . SER A 1 94 ? 3.173 -5.520 9.431 1.00 97.44 94 SER A CA 1
ATOM 740 C C . SER A 1 94 ? 2.374 -4.261 9.091 1.00 97.44 94 SER A C 1
ATOM 742 O O . SER A 1 94 ? 2.968 -3.203 8.868 1.00 97.44 94 SER A O 1
ATOM 744 N N . LEU A 1 95 ? 1.040 -4.348 9.120 1.00 98.06 95 LEU A N 1
ATOM 745 C CA . LEU A 1 95 ? 0.159 -3.200 8.899 1.00 98.06 95 LEU A CA 1
ATOM 746 C C . LEU A 1 95 ? 0.324 -2.135 9.987 1.00 98.06 95 LEU A C 1
ATOM 748 O O . LEU A 1 95 ? 0.476 -0.955 9.672 1.00 98.06 95 LEU A O 1
ATOM 752 N N . TYR A 1 96 ? 0.358 -2.545 11.256 1.00 98.00 96 TYR A N 1
ATOM 753 C CA . TYR A 1 96 ? 0.587 -1.642 12.380 1.00 98.00 96 TYR A CA 1
ATOM 754 C C . TYR A 1 96 ? 1.914 -0.891 12.234 1.00 98.00 96 TYR A C 1
ATOM 756 O O . TYR A 1 96 ? 1.935 0.337 12.293 1.00 98.00 96 TYR A O 1
ATOM 764 N N . LYS A 1 97 ? 3.018 -1.600 11.973 1.00 98.00 97 LYS A N 1
ATOM 765 C CA . LYS A 1 97 ? 4.342 -0.991 11.775 1.00 98.00 97 LYS A CA 1
ATOM 766 C C . LYS A 1 97 ? 4.352 -0.023 10.600 1.00 98.00 97 LYS A C 1
ATOM 768 O O . LYS A 1 97 ? 4.951 1.045 10.709 1.00 98.00 97 LYS A O 1
ATOM 773 N N . PHE A 1 98 ? 3.698 -0.373 9.494 1.00 97.69 98 PHE A N 1
ATOM 774 C CA . PHE A 1 98 ? 3.584 0.498 8.327 1.00 97.69 98 PHE A CA 1
ATOM 775 C C . PHE A 1 98 ? 2.838 1.795 8.658 1.00 97.69 98 PHE A C 1
ATOM 777 O O . PHE A 1 98 ? 3.387 2.882 8.461 1.00 97.69 98 PHE A O 1
ATOM 784 N N . LEU A 1 99 ? 1.625 1.688 9.209 1.00 97.75 99 LEU A N 1
ATOM 785 C CA . LEU A 1 99 ? 0.794 2.842 9.547 1.00 97.75 99 LEU A CA 1
ATOM 786 C C . LEU A 1 99 ? 1.457 3.708 10.618 1.00 97.75 99 LEU A C 1
ATOM 788 O O . LEU A 1 99 ? 1.579 4.920 10.442 1.00 97.75 99 LEU A O 1
ATOM 792 N N . LYS A 1 100 ? 1.998 3.095 11.675 1.00 97.50 100 LYS A N 1
ATOM 793 C CA . LYS A 1 100 ? 2.621 3.840 12.766 1.00 97.50 100 LYS A CA 1
ATOM 794 C C . LYS A 1 100 ? 3.874 4.578 12.312 1.00 97.50 100 LYS A C 1
ATOM 796 O O . LYS A 1 100 ? 4.058 5.738 12.670 1.00 97.50 100 LYS A O 1
ATOM 801 N N . ARG A 1 101 ? 4.718 3.931 11.501 1.00 96.94 101 ARG A N 1
ATOM 802 C CA . ARG A 1 101 ? 5.976 4.514 11.016 1.00 96.94 101 ARG A CA 1
ATOM 803 C C . ARG A 1 101 ? 5.759 5.680 10.059 1.00 96.94 101 ARG A C 1
ATOM 805 O O . ARG A 1 101 ? 6.539 6.626 10.099 1.00 96.94 101 ARG A O 1
ATOM 812 N N . TYR A 1 102 ? 4.781 5.579 9.162 1.00 95.19 102 TYR A N 1
ATOM 813 C CA . TYR A 1 102 ? 4.632 6.538 8.064 1.00 95.19 102 TYR A CA 1
ATOM 814 C C . TYR A 1 102 ? 3.500 7.543 8.253 1.00 95.19 102 TYR A C 1
ATOM 816 O O . TYR A 1 102 ? 3.564 8.612 7.657 1.00 95.19 102 TYR A O 1
ATOM 824 N N . TYR A 1 103 ? 2.507 7.220 9.079 1.00 93.81 103 TYR A N 1
ATOM 825 C CA . TYR A 1 103 ? 1.293 8.021 9.247 1.00 93.81 103 TYR A CA 1
ATOM 826 C C . TYR A 1 103 ? 0.963 8.302 10.719 1.00 93.81 103 TYR A C 1
ATOM 828 O O . TYR A 1 103 ? 0.017 9.025 11.000 1.00 93.81 103 TYR A O 1
ATOM 836 N N . GLY A 1 104 ? 1.720 7.748 11.674 1.00 95.00 104 GLY A N 1
ATOM 837 C CA . GLY A 1 104 ? 1.544 8.012 13.107 1.00 95.00 104 GLY A CA 1
ATOM 838 C C . GLY A 1 104 ? 0.298 7.383 13.743 1.00 95.00 104 GLY A C 1
ATOM 839 O O . GLY A 1 104 ? 0.145 7.471 14.964 1.00 95.00 104 GLY A O 1
ATOM 840 N N . ILE A 1 105 ? -0.526 6.692 12.954 1.00 96.00 105 ILE A N 1
ATOM 841 C CA . ILE A 1 105 ? -1.829 6.135 13.338 1.00 96.00 105 ILE A CA 1
ATOM 842 C C . ILE A 1 105 ? -1.819 4.604 13.370 1.00 96.00 105 ILE A C 1
ATOM 844 O O . ILE A 1 105 ? -0.938 3.949 12.809 1.00 96.00 105 ILE A O 1
ATOM 848 N N . THR A 1 106 ? -2.818 4.032 14.024 1.00 97.31 106 THR A N 1
ATOM 849 C CA . THR A 1 106 ? -3.133 2.604 14.031 1.00 97.31 106 THR A CA 1
ATOM 850 C C . THR A 1 106 ? -4.222 2.270 13.014 1.00 97.31 106 THR A C 1
ATOM 852 O O . THR A 1 106 ? -4.920 3.145 12.503 1.00 97.31 106 THR A O 1
ATOM 855 N N . PHE A 1 107 ? -4.388 0.977 12.727 1.00 96.88 107 PHE A N 1
ATOM 856 C CA . PHE A 1 107 ? -5.480 0.506 11.876 1.00 96.88 107 PHE A CA 1
ATOM 857 C C . PHE A 1 107 ? -6.857 0.861 12.452 1.00 96.88 107 PHE A C 1
ATOM 859 O O . PHE A 1 107 ? -7.717 1.318 11.708 1.00 96.88 107 PHE A O 1
ATOM 866 N N . THR A 1 108 ? -7.051 0.694 13.763 1.00 96.25 108 THR A N 1
ATOM 867 C CA . THR A 1 108 ? -8.319 1.006 14.436 1.00 96.25 108 THR A CA 1
ATOM 868 C C . THR A 1 108 ? -8.660 2.488 14.317 1.00 96.25 108 THR A C 1
ATOM 870 O O . THR A 1 108 ? -9.745 2.813 13.849 1.00 96.25 108 THR A O 1
ATOM 873 N N . GLU A 1 109 ? -7.716 3.381 14.633 1.00 95.94 109 GLU A N 1
ATOM 874 C CA . GLU A 1 109 ? -7.920 4.835 14.514 1.00 95.94 109 GLU A CA 1
ATOM 875 C C . GLU A 1 109 ? -8.239 5.248 13.071 1.00 95.94 109 GLU A C 1
ATOM 877 O O . GLU A 1 109 ? -9.147 6.047 12.835 1.00 95.94 109 GLU A O 1
ATOM 882 N N . LEU A 1 110 ? -7.516 4.689 12.090 1.00 95.62 110 LEU A N 1
ATOM 883 C CA . LEU A 1 110 ? -7.789 4.945 10.677 1.00 95.62 110 LEU A CA 1
ATOM 884 C C . LEU A 1 110 ? -9.196 4.472 10.298 1.00 95.62 110 LEU A C 1
ATOM 886 O O . LEU A 1 110 ? -9.951 5.219 9.684 1.00 95.62 110 LEU A O 1
ATOM 890 N N . LYS A 1 111 ? -9.561 3.247 10.683 1.00 95.19 111 LYS A N 1
ATOM 891 C CA . LYS A 1 111 ? -10.859 2.649 10.371 1.00 95.19 111 LYS A CA 1
ATOM 892 C C . LYS A 1 111 ? -12.010 3.442 10.981 1.00 95.19 111 LYS A C 1
ATOM 894 O O . LYS A 1 111 ? -12.948 3.782 10.270 1.00 95.19 111 LYS A O 1
ATOM 899 N N . GLU A 1 112 ? -11.923 3.801 12.257 1.00 94.12 112 GLU A N 1
ATOM 900 C CA . GLU A 1 112 ? -12.932 4.623 12.933 1.00 94.12 112 GLU A CA 1
ATOM 901 C C . GLU A 1 112 ? -13.105 5.985 12.259 1.00 94.12 112 GLU A C 1
ATOM 903 O O . GLU A 1 112 ? -14.235 6.412 12.007 1.00 94.12 112 GLU A O 1
ATOM 908 N N . LYS A 1 113 ? -11.994 6.647 11.910 1.00 92.38 113 LYS A N 1
ATOM 909 C CA . LYS A 1 113 ? -12.021 7.926 11.198 1.00 92.38 113 LYS A CA 1
ATOM 910 C C . LYS A 1 113 ? -12.746 7.803 9.856 1.00 92.38 113 LYS A C 1
ATOM 912 O O . LYS A 1 113 ? -13.676 8.564 9.599 1.00 92.38 113 LYS A O 1
ATOM 917 N N . LEU A 1 114 ? -12.351 6.832 9.033 1.00 90.38 114 LEU A N 1
ATOM 918 C CA . LEU A 1 114 ? -12.910 6.624 7.696 1.00 90.38 114 LEU A CA 1
ATOM 919 C C . LEU A 1 114 ? -14.398 6.262 7.740 1.00 90.38 114 LEU A C 1
ATOM 921 O O . LEU A 1 114 ? -15.196 6.823 6.994 1.00 90.38 114 LEU A O 1
ATOM 925 N N . LEU A 1 115 ? -14.801 5.372 8.650 1.00 89.19 115 LEU A N 1
ATOM 926 C CA . LEU A 1 115 ? -16.203 4.969 8.785 1.00 89.19 115 LEU A CA 1
ATOM 927 C C . LEU A 1 115 ? -17.089 6.111 9.288 1.00 89.19 115 LEU A C 1
ATOM 929 O O . LEU A 1 115 ? -18.227 6.249 8.839 1.00 89.19 115 LEU A O 1
ATOM 933 N N . LYS A 1 116 ? -16.569 6.964 10.177 1.00 87.44 116 LYS A N 1
ATOM 934 C CA . LYS A 1 116 ? -17.278 8.165 10.625 1.00 87.44 116 LYS A CA 1
ATOM 935 C C . LYS A 1 116 ? -17.456 9.168 9.484 1.00 87.44 116 LYS A C 1
ATOM 937 O O . LYS A 1 116 ? -18.549 9.704 9.317 1.00 87.44 116 LYS A O 1
ATOM 942 N N . GLU A 1 117 ? -16.410 9.406 8.694 1.00 80.31 117 GLU A N 1
ATOM 943 C CA . GLU A 1 117 ? -16.462 10.281 7.515 1.00 80.31 117 GLU A CA 1
ATOM 944 C C . GLU A 1 117 ? -17.450 9.747 6.465 1.00 80.31 117 GLU A C 1
ATOM 946 O O . GLU A 1 117 ? -18.294 10.507 5.986 1.00 80.31 117 GLU A O 1
ATOM 951 N N . LYS A 1 118 ? -17.423 8.435 6.192 1.00 79.31 118 LYS A N 1
ATOM 952 C CA . LYS A 1 118 ? -18.383 7.753 5.312 1.00 79.31 118 LYS A CA 1
ATOM 953 C C . LYS A 1 118 ? -19.821 7.950 5.790 1.00 79.31 118 LYS A C 1
ATOM 955 O O . LYS A 1 118 ? -20.661 8.413 5.029 1.00 79.31 118 LYS A O 1
ATOM 960 N N . HIS A 1 119 ? -20.090 7.689 7.070 1.00 77.12 119 HIS A N 1
ATOM 961 C CA . HIS A 1 119 ? -21.425 7.848 7.647 1.00 77.12 119 HIS A CA 1
ATOM 962 C C . HIS A 1 119 ? -21.940 9.291 7.545 1.00 77.12 119 HIS A C 1
ATOM 964 O O . HIS A 1 119 ? -23.103 9.509 7.206 1.00 77.12 119 HIS A O 1
ATOM 970 N N . ILE A 1 120 ? -21.097 10.290 7.832 1.00 72.94 120 ILE A N 1
ATOM 971 C CA . ILE A 1 120 ? -21.467 11.708 7.695 1.00 72.94 120 ILE A CA 1
ATOM 972 C C . ILE A 1 120 ? -21.830 12.019 6.242 1.00 72.94 120 ILE A C 1
ATOM 974 O O . ILE A 1 120 ? -22.874 12.619 5.991 1.00 72.94 120 ILE A O 1
ATOM 978 N N . HIS A 1 121 ? -20.999 11.590 5.293 1.00 69.75 121 HIS A N 1
ATOM 979 C CA . HIS A 1 121 ? -21.236 11.826 3.874 1.00 69.75 121 HIS A CA 1
ATOM 980 C C . HIS A 1 121 ? -22.527 11.149 3.388 1.00 69.75 121 HIS A C 1
ATOM 982 O O . HIS A 1 121 ? -23.344 11.782 2.720 1.00 69.75 121 HIS A O 1
ATOM 988 N N . ASP A 1 122 ? -22.751 9.890 3.760 1.00 75.25 122 ASP A N 1
ATOM 989 C CA . ASP A 1 122 ? -23.954 9.143 3.389 1.00 75.25 122 ASP A CA 1
ATOM 990 C C . ASP A 1 122 ? -25.212 9.772 4.015 1.00 75.25 122 ASP A C 1
ATOM 992 O O . ASP A 1 122 ? -26.241 9.889 3.351 1.00 75.25 122 ASP A O 1
ATOM 996 N N . THR A 1 123 ? -25.113 10.289 5.246 1.00 69.88 123 THR A N 1
ATOM 997 C CA . THR A 1 123 ? -26.200 11.034 5.910 1.00 69.88 123 THR A CA 1
ATOM 998 C C . THR A 1 123 ? -26.534 12.332 5.170 1.00 69.88 123 THR A C 1
ATOM 1000 O O . THR A 1 123 ? -27.706 12.631 4.945 1.00 69.88 123 THR A O 1
ATOM 1003 N N . ILE A 1 124 ? -25.523 13.113 4.769 1.00 68.88 124 ILE A N 1
ATOM 1004 C CA . ILE A 1 124 ? -25.726 14.345 3.986 1.00 68.88 124 ILE A CA 1
ATOM 1005 C C . ILE A 1 124 ? -26.397 14.010 2.652 1.00 68.88 124 ILE A C 1
ATOM 1007 O O . ILE A 1 124 ? -27.403 14.627 2.309 1.00 68.88 124 ILE A O 1
ATOM 1011 N N . ARG A 1 125 ? -25.902 12.986 1.948 1.00 67.31 125 ARG A N 1
ATOM 1012 C CA . ARG A 1 125 ? -26.457 12.533 0.668 1.00 67.31 125 ARG A CA 1
ATOM 1013 C C . ARG A 1 125 ? -27.917 12.098 0.792 1.00 67.31 125 ARG A C 1
ATOM 1015 O O . ARG A 1 125 ? -28.732 12.487 -0.039 1.00 67.31 125 ARG A O 1
ATOM 1022 N N . LEU A 1 126 ? -28.265 11.321 1.819 1.00 66.25 126 LEU A N 1
ATOM 1023 C CA . LEU A 1 126 ? -29.650 10.907 2.070 1.00 66.25 126 LEU A CA 1
ATOM 1024 C C . LEU A 1 126 ? -30.557 12.111 2.342 1.00 66.25 126 LEU A C 1
ATOM 1026 O O . LEU A 1 126 ? -31.646 12.182 1.781 1.00 66.25 126 LEU A O 1
ATOM 1030 N N . ASN A 1 127 ? -30.093 13.084 3.128 1.00 60.31 127 ASN A N 1
ATOM 1031 C CA . ASN A 1 127 ? -30.847 14.310 3.393 1.00 60.31 127 ASN A CA 1
ATOM 1032 C C . ASN A 1 127 ? -31.040 15.163 2.128 1.00 60.31 127 ASN A C 1
ATOM 1034 O O . ASN A 1 127 ? -32.088 15.780 1.954 1.00 60.31 127 ASN A O 1
ATOM 1038 N N . GLU A 1 128 ? -30.047 15.220 1.240 1.00 64.38 128 GLU A N 1
ATOM 1039 C CA . GLU A 1 128 ? -30.172 15.903 -0.051 1.00 64.38 128 GLU A CA 1
ATOM 1040 C C . GLU A 1 128 ? -31.146 15.179 -0.977 1.00 64.38 128 GLU A C 1
ATOM 1042 O O . GLU A 1 128 ? -32.049 15.817 -1.508 1.00 64.38 128 GLU A O 1
ATOM 1047 N N . LEU A 1 129 ? -31.035 13.855 -1.114 1.00 58.53 129 LEU A N 1
ATOM 1048 C CA . LEU A 1 129 ? -31.969 13.060 -1.911 1.00 58.53 129 LEU A CA 1
ATOM 1049 C C . LEU A 1 129 ? -33.402 13.198 -1.392 1.00 58.53 129 LEU A C 1
ATOM 1051 O O . LEU A 1 129 ? -34.293 13.456 -2.191 1.00 58.53 129 LEU A O 1
ATOM 1055 N N . GLN A 1 130 ? -33.616 13.143 -0.073 1.00 55.69 130 GLN A N 1
ATOM 1056 C CA . GLN A 1 130 ? -34.930 13.352 0.541 1.00 55.69 130 GLN A CA 1
ATOM 1057 C C . GLN A 1 130 ? -35.511 14.738 0.232 1.00 55.69 130 GLN A C 1
ATOM 1059 O O . GLN A 1 130 ? -36.706 14.838 -0.032 1.00 55.69 130 GLN A O 1
ATOM 1064 N N . LYS A 1 131 ? -34.694 15.802 0.182 1.00 54.22 131 LYS A N 1
ATOM 1065 C CA . LYS A 1 131 ? -35.168 17.129 -0.259 1.00 54.22 131 LYS A CA 1
ATOM 1066 C C . LYS A 1 131 ? -35.707 17.104 -1.690 1.00 54.22 131 LYS A C 1
ATOM 1068 O O . LYS A 1 131 ? -36.665 17.815 -1.963 1.00 54.22 131 LYS A O 1
ATOM 1073 N N . TYR A 1 132 ? -35.132 16.293 -2.578 1.00 46.53 132 TYR A N 1
ATOM 1074 C CA . TYR A 1 132 ? -35.628 16.123 -3.947 1.00 46.53 132 TYR A CA 1
ATOM 1075 C C . TYR A 1 132 ? -36.801 15.135 -4.038 1.00 46.53 132 TYR A C 1
ATOM 1077 O O . TYR A 1 132 ? -37.682 15.321 -4.871 1.00 46.53 132 TYR A O 1
ATOM 1085 N N . THR A 1 133 ? -36.877 14.130 -3.158 1.0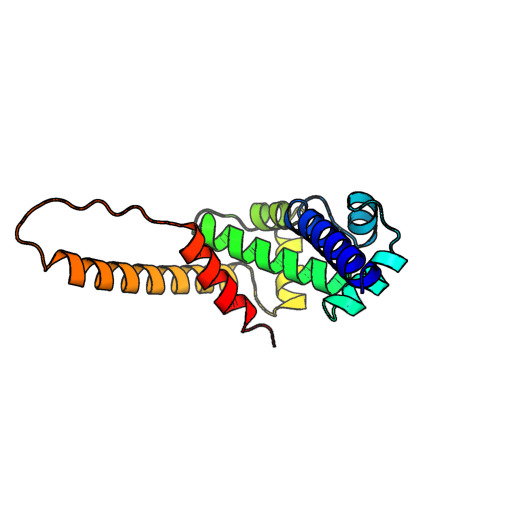0 46.12 133 THR A N 1
ATOM 1086 C CA . THR A 1 133 ? -38.006 13.180 -3.113 1.00 46.12 133 THR A CA 1
ATOM 1087 C C . THR A 1 133 ? -39.297 13.828 -2.598 1.00 46.12 133 THR A C 1
ATOM 1089 O O . THR A 1 133 ? -40.380 13.409 -2.985 1.00 46.12 133 THR A O 1
ATOM 1092 N N . VAL A 1 134 ? -39.212 14.887 -1.783 1.00 44.78 134 VAL A N 1
ATOM 1093 C CA . VAL A 1 134 ? -40.392 15.645 -1.308 1.00 44.78 134 VAL A CA 1
ATOM 1094 C C . VAL A 1 134 ? -41.019 16.519 -2.418 1.00 44.78 134 VAL A C 1
ATOM 1096 O O . VAL A 1 134 ? -42.129 17.015 -2.257 1.00 44.78 134 VAL A O 1
ATOM 1099 N N . PHE A 1 135 ? -40.375 16.649 -3.584 1.00 41.28 135 PHE A N 1
ATOM 1100 C CA . PHE A 1 135 ? -40.892 17.377 -4.748 1.00 41.28 135 PHE A CA 1
ATOM 1101 C C . PHE A 1 135 ? -41.279 16.450 -5.910 1.00 41.28 135 PHE A C 1
ATOM 1103 O O . PHE A 1 135 ? -40.811 16.650 -7.019 1.00 41.28 135 PHE A O 1
ATOM 1110 N N . THR A 1 136 ? -42.144 15.454 -5.707 1.00 42.12 136 THR A N 1
ATOM 1111 C CA . THR A 1 136 ? -43.010 14.941 -6.792 1.00 42.12 136 THR A CA 1
ATOM 1112 C C . THR A 1 136 ? -44.243 14.242 -6.207 1.00 42.12 136 THR A C 1
ATOM 1114 O O . THR A 1 136 ? -44.148 13.171 -5.623 1.00 42.12 136 THR A O 1
ATOM 1117 N N . GLU A 1 137 ? -45.429 14.827 -6.400 1.00 39.84 137 GLU A N 1
ATOM 1118 C CA . GLU A 1 137 ? -46.722 14.144 -6.190 1.00 39.84 137 GLU A CA 1
ATOM 1119 C C . GLU A 1 137 ? -47.088 13.194 -7.354 1.00 39.84 137 GLU A C 1
ATOM 1121 O O . GLU A 1 137 ? -48.165 12.606 -7.355 1.00 39.84 137 GLU A O 1
ATOM 1126 N N . TYR A 1 138 ? -46.210 13.010 -8.348 1.00 42.69 138 TYR A N 1
ATOM 1127 C CA . TYR A 1 138 ? -46.464 12.161 -9.515 1.00 42.69 138 TYR A CA 1
ATOM 1128 C C . TYR A 1 138 ? -45.280 11.227 -9.768 1.00 42.69 138 TYR A C 1
ATOM 1130 O O . TYR A 1 138 ? -44.161 11.678 -10.004 1.00 42.69 138 TYR A O 1
ATOM 1138 N N . GLY A 1 139 ? -45.557 9.926 -9.650 1.00 46.97 139 GLY A N 1
ATOM 1139 C CA . GLY A 1 139 ? -44.587 8.840 -9.684 1.00 46.97 139 GLY A CA 1
ATOM 1140 C C . GLY A 1 139 ? -43.831 8.720 -11.003 1.00 46.97 139 GLY A C 1
ATOM 1141 O O . GLY A 1 139 ? -44.425 8.738 -12.073 1.00 46.97 139 GLY A O 1
ATOM 1142 N N . ASP A 1 140 ? -42.509 8.650 -10.885 1.00 40.62 140 ASP A N 1
ATOM 1143 C CA . ASP A 1 140 ? -41.636 7.574 -11.371 1.00 40.62 140 ASP A CA 1
ATOM 1144 C C . ASP A 1 140 ? -40.189 8.049 -11.168 1.00 40.62 140 ASP A C 1
ATOM 1146 O O . ASP A 1 140 ? -39.801 9.113 -11.650 1.00 40.62 140 ASP A O 1
ATOM 1150 N N . ILE A 1 141 ? -39.375 7.290 -10.425 1.00 45.81 141 ILE A N 1
ATOM 1151 C CA . ILE A 1 141 ? -37.961 7.624 -10.198 1.00 45.81 141 ILE A CA 1
ATOM 1152 C C . ILE A 1 141 ? -37.091 6.500 -10.754 1.00 45.81 141 ILE A C 1
ATOM 1154 O O . ILE A 1 141 ? -37.024 5.413 -10.184 1.00 45.81 141 ILE A O 1
ATOM 1158 N N . TYR A 1 142 ? -36.364 6.801 -11.829 1.00 38.00 142 TYR A N 1
ATOM 1159 C CA . TYR A 1 142 ? -35.120 6.115 -12.161 1.00 38.00 142 TYR A CA 1
ATOM 1160 C C . TYR A 1 142 ? -33.960 6.942 -11.609 1.00 38.00 142 TYR A C 1
ATOM 1162 O O . TYR A 1 142 ? -33.697 8.047 -12.078 1.00 38.00 142 TYR A O 1
ATOM 1170 N N . THR A 1 143 ? -33.248 6.408 -10.620 1.00 43.78 143 THR A N 1
ATOM 1171 C CA . THR A 1 143 ? -31.923 6.906 -10.234 1.00 43.78 143 THR A CA 1
ATOM 1172 C C . THR A 1 143 ? -30.901 5.832 -10.565 1.00 43.78 143 THR A C 1
ATOM 1174 O O . THR A 1 143 ? -30.659 4.939 -9.755 1.00 43.78 143 THR A O 1
ATOM 1177 N N . GLU A 1 144 ? -30.309 5.906 -11.758 1.00 38.97 144 GLU A N 1
ATOM 1178 C CA . GLU A 1 144 ? -29.029 5.244 -12.011 1.00 38.97 144 GLU A CA 1
ATOM 1179 C C . GLU A 1 144 ? -27.955 5.991 -11.222 1.00 38.97 144 GLU A C 1
ATOM 1181 O O . GLU A 1 144 ? -27.722 7.186 -11.413 1.00 38.97 144 GLU A O 1
ATOM 1186 N N . ILE A 1 145 ? -27.346 5.287 -10.273 1.00 48.28 145 ILE A N 1
ATOM 1187 C CA . ILE A 1 145 ? -26.243 5.802 -9.476 1.00 48.28 145 ILE A CA 1
ATOM 1188 C C . ILE A 1 145 ? -24.950 5.370 -10.160 1.00 48.28 145 ILE A C 1
ATOM 1190 O O . ILE A 1 145 ? -24.660 4.182 -10.253 1.00 48.28 145 ILE A O 1
ATOM 1194 N N . ASP A 1 146 ? -24.160 6.345 -10.602 1.00 43.06 146 ASP A N 1
ATOM 1195 C CA . ASP A 1 146 ? -22.786 6.107 -11.032 1.00 43.06 146 ASP A CA 1
ATOM 1196 C C . ASP A 1 146 ? -21.855 6.113 -9.805 1.00 43.06 146 ASP A C 1
ATOM 1198 O O . ASP A 1 146 ? -21.324 7.148 -9.385 1.00 43.06 146 ASP A O 1
ATOM 1202 N N . ASP A 1 147 ? -21.680 4.937 -9.199 1.00 43.31 147 ASP A N 1
ATOM 1203 C CA . ASP A 1 147 ? -20.793 4.704 -8.050 1.00 43.31 147 ASP A CA 1
ATOM 1204 C C . ASP A 1 147 ? -19.323 5.084 -8.330 1.00 43.31 147 ASP A C 1
ATOM 1206 O O . ASP A 1 147 ? -18.546 5.325 -7.395 1.00 43.31 147 ASP A O 1
ATOM 1210 N N . SER A 1 148 ? -18.932 5.231 -9.604 1.00 40.91 148 SER A N 1
ATOM 1211 C CA . SER A 1 148 ? -17.576 5.636 -9.982 1.00 40.91 148 SER A CA 1
ATOM 1212 C C . SER A 1 148 ? -17.251 7.075 -9.560 1.00 40.91 148 SER A C 1
ATOM 1214 O O . SER A 1 148 ? -16.121 7.368 -9.150 1.00 40.91 148 SER A O 1
ATOM 1216 N N . LEU A 1 149 ? -18.242 7.976 -9.562 1.00 39.59 149 LEU A N 1
ATOM 1217 C CA . LEU A 1 149 ? -18.043 9.385 -9.216 1.00 39.59 149 LEU A CA 1
ATOM 1218 C C . LEU A 1 149 ? -17.819 9.574 -7.704 1.00 39.59 149 LEU A C 1
ATOM 1220 O O . LEU A 1 149 ? -17.001 10.411 -7.307 1.00 39.59 149 LEU A O 1
ATOM 1224 N N . TYR A 1 150 ? -18.500 8.768 -6.876 1.00 45.16 150 TYR A N 1
ATOM 1225 C CA . TYR A 1 150 ? -18.415 8.767 -5.406 1.00 45.16 150 TYR A CA 1
ATOM 1226 C C . TYR A 1 150 ? -17.023 8.365 -4.925 1.00 45.16 150 TYR A C 1
ATOM 1228 O O . TYR A 1 150 ? -16.379 9.114 -4.185 1.00 45.16 150 TYR A O 1
ATOM 1236 N N . LEU A 1 151 ? -16.515 7.234 -5.426 1.00 43.41 151 LEU A N 1
ATOM 1237 C CA . LEU A 1 151 ? -15.148 6.816 -5.140 1.00 43.41 151 LEU A CA 1
ATOM 1238 C C . LEU A 1 151 ? -14.163 7.877 -5.640 1.00 43.41 151 LEU A C 1
ATOM 1240 O O . LEU A 1 151 ? -13.276 8.269 -4.885 1.00 43.41 151 LEU A O 1
ATOM 1244 N N . SER A 1 152 ? -14.354 8.442 -6.840 1.00 43.41 152 SER A N 1
ATOM 1245 C CA . SER A 1 152 ? -13.444 9.470 -7.371 1.00 43.41 152 SER A CA 1
ATOM 1246 C C . SER A 1 152 ? -13.357 10.734 -6.499 1.00 43.41 152 SER A C 1
ATOM 1248 O O . SER A 1 152 ? -12.272 11.299 -6.350 1.00 43.41 152 SER A O 1
ATOM 1250 N N . ASN A 1 153 ? -14.465 11.171 -5.890 1.00 41.00 153 ASN A N 1
ATOM 1251 C CA . ASN A 1 153 ? -14.507 12.382 -5.066 1.00 41.00 153 ASN A CA 1
ATOM 1252 C C . ASN A 1 153 ? -13.888 12.163 -3.680 1.00 41.00 153 ASN A C 1
ATOM 1254 O O . ASN A 1 153 ? -13.161 13.031 -3.194 1.00 41.00 153 ASN A O 1
ATOM 1258 N N . ILE A 1 154 ? -14.085 10.981 -3.094 1.00 47.28 154 ILE A N 1
ATOM 1259 C CA . ILE A 1 154 ? -13.394 10.562 -1.867 1.00 47.28 154 ILE A CA 1
ATOM 1260 C C . ILE A 1 154 ? -11.891 10.376 -2.141 1.00 47.28 154 ILE A C 1
ATOM 1262 O O . ILE A 1 154 ? -11.047 10.840 -1.378 1.00 47.28 154 ILE A O 1
ATOM 1266 N N . PHE A 1 155 ? -11.515 9.785 -3.277 1.00 44.84 155 PHE A N 1
ATOM 1267 C CA . PHE A 1 155 ? -10.109 9.669 -3.675 1.00 44.84 155 PHE A CA 1
ATOM 1268 C C . PHE A 1 155 ? -9.447 11.037 -3.905 1.00 44.84 155 PHE A C 1
ATOM 1270 O O . PHE A 1 155 ? -8.275 11.204 -3.560 1.00 44.84 155 PHE A O 1
ATOM 1277 N N . LYS A 1 156 ? -10.173 12.026 -4.450 1.00 40.91 156 LYS A N 1
ATOM 1278 C CA . LYS A 1 156 ? -9.679 13.402 -4.638 1.00 40.91 156 LYS A CA 1
ATOM 1279 C C . LYS A 1 156 ? -9.453 14.138 -3.316 1.00 40.91 156 LYS A C 1
ATOM 1281 O O . LYS A 1 156 ? -8.450 14.841 -3.208 1.00 40.91 156 LYS A O 1
ATOM 1286 N N . SER A 1 157 ? -10.317 13.969 -2.313 1.00 38.44 157 SER A N 1
ATOM 1287 C CA . SER A 1 157 ? -10.152 14.643 -1.015 1.00 38.44 157 SER A CA 1
ATOM 1288 C C . SER A 1 157 ? -8.927 14.132 -0.246 1.00 38.44 157 SER A C 1
ATOM 1290 O O . SER A 1 157 ? -8.175 14.939 0.297 1.00 38.44 157 SER A O 1
ATOM 1292 N N . TYR A 1 158 ? -8.627 12.829 -0.298 1.00 45.22 158 TYR A N 1
ATOM 1293 C CA . TYR A 1 158 ? -7.384 12.286 0.273 1.00 45.22 158 TYR A CA 1
ATOM 1294 C C . TYR A 1 158 ? -6.131 12.600 -0.559 1.00 45.22 158 TYR A C 1
ATOM 1296 O O . TYR A 1 158 ? -5.021 12.541 -0.031 1.00 45.22 158 TYR A O 1
ATOM 1304 N N . LEU A 1 159 ? -6.276 12.962 -1.841 1.00 39.25 159 LEU A N 1
ATOM 1305 C CA . LEU A 1 159 ? -5.160 13.414 -2.680 1.00 39.25 159 LEU A CA 1
ATOM 1306 C C . LEU A 1 159 ? -4.656 14.814 -2.287 1.00 39.25 159 LEU A C 1
ATOM 1308 O O . LEU A 1 159 ? -3.484 15.106 -2.499 1.00 39.25 159 LEU A O 1
ATOM 1312 N N . LEU A 1 160 ? -5.535 15.655 -1.731 1.00 33.62 160 LEU A N 1
ATOM 1313 C CA . LEU A 1 160 ? -5.271 17.059 -1.384 1.00 33.62 160 LEU A CA 1
ATOM 1314 C C . LEU A 1 160 ? -4.855 17.270 0.083 1.00 33.62 160 LEU A C 1
ATOM 1316 O O . LEU A 1 160 ? -4.546 18.390 0.470 1.00 33.62 160 LEU A O 1
ATOM 1320 N N . MET A 1 161 ? -4.841 16.213 0.903 1.00 32.72 161 MET A N 1
ATOM 1321 C CA . MET A 1 161 ? -4.442 16.270 2.321 1.00 32.72 161 MET A CA 1
ATOM 1322 C C . MET A 1 161 ? -3.059 15.654 2.598 1.00 32.72 161 MET A C 1
ATOM 1324 O O . MET A 1 161 ? -2.720 15.403 3.752 1.00 32.72 161 MET A O 1
ATOM 1328 N N . ALA A 1 162 ? -2.275 15.370 1.553 1.00 32.56 162 ALA A N 1
ATOM 1329 C CA . ALA A 1 162 ? -0.964 14.717 1.643 1.00 32.56 162 ALA A CA 1
ATOM 1330 C C . ALA A 1 162 ? 0.226 15.667 1.384 1.00 32.56 162 ALA A C 1
ATOM 1332 O O . ALA A 1 162 ? 1.271 15.204 0.909 1.00 32.56 162 ALA A O 1
ATOM 1333 N N . ASP A 1 163 ? 0.051 16.956 1.692 1.00 32.47 163 ASP A N 1
ATOM 1334 C CA . ASP A 1 163 ? 1.129 17.953 1.763 1.00 32.47 163 ASP A CA 1
ATOM 1335 C C . ASP A 1 163 ? 1.716 18.041 3.180 1.00 32.47 163 ASP A C 1
ATOM 1337 O O . ASP A 1 163 ? 0.930 18.168 4.149 1.00 32.47 163 ASP A O 1
#

pLDDT: mean 79.64, std 21.09, range [32.47, 98.06]

Secondary structure (DSSP, 8-state):
-HHHHHHHHHHHHHHHHHHHSTTT--SHHHHHHHTTS-HHHHHHHHHHHHSS-HHHHHHHHHHHHHHHHHHHHTTS--HHHHHHHTTS-SSHHHHHHHHHHHHS--HHHHHHHHHHHHHHHHHHHHHHHHHHHTS-SS--------HHHHHHHHHHHHHSS--

InterPro domains:
  IPR018060 AraC-like, DNA binding HTH domain [PS01124] (12-113)
  IPR018060 AraC-like, DNA binding HTH domain [SM00342] (25-111)